Protein AF-A0AAC9FQ13-F1 (afdb_monomer_lite)

Secondary structure (DSSP, 8-state):
-GGGS-HHHHHHHTTSHHHHHHHHHHHHHHGGGS-----HHHHHHHHHHHHHHHHHHHHHHHHHS---

Structure (mmCIF, N/CA/C/O backbone):
data_AF-A0AAC9FQ13-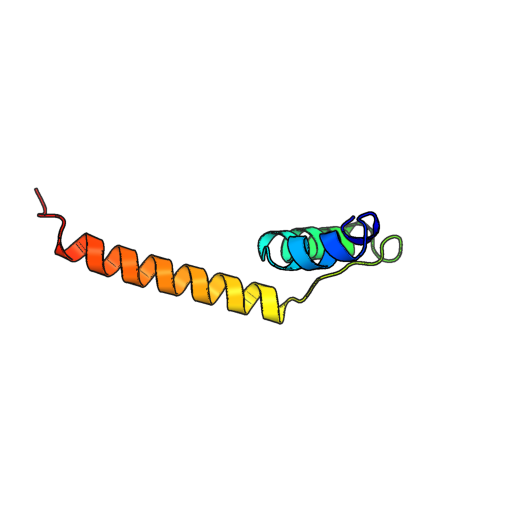F1
#
_entry.id   AF-A0AAC9FQ13-F1
#
loop_
_atom_site.group_PDB
_atom_site.id
_atom_site.type_symbol
_atom_site.label_atom_id
_atom_site.label_alt_id
_atom_site.label_comp_id
_atom_site.label_asym_id
_atom_site.label_entity_id
_atom_site.label_seq_id
_atom_site.pdbx_PDB_ins_code
_atom_site.Cartn_x
_atom_site.Cartn_y
_atom_site.Cartn_z
_atom_site.occupancy
_atom_site.B_iso_or_equiv
_atom_site.auth_seq_id
_atom_site.auth_comp_id
_atom_site.auth_asym_id
_atom_site.auth_atom_id
_atom_site.pdbx_PDB_model_num
ATOM 1 N N . MET A 1 1 ? 11.207 -5.362 -9.900 1.00 64.94 1 MET A N 1
ATOM 2 C CA . MET A 1 1 ? 11.186 -6.761 -10.405 1.00 64.94 1 MET A CA 1
ATOM 3 C C . MET A 1 1 ? 9.783 -7.198 -10.800 1.00 64.94 1 MET A C 1
ATOM 5 O O . MET A 1 1 ? 9.676 -8.179 -11.523 1.00 64.94 1 MET A O 1
ATOM 9 N N . VAL A 1 2 ? 8.734 -6.452 -10.418 1.00 76.94 2 VAL A N 1
ATOM 10 C CA . VAL A 1 2 ? 7.390 -6.599 -11.009 1.00 76.94 2 VAL A CA 1
ATOM 11 C C . VAL A 1 2 ? 7.456 -6.616 -12.542 1.00 76.94 2 VAL A C 1
ATOM 13 O O . VAL A 1 2 ? 6.830 -7.467 -13.155 1.00 76.94 2 VAL A O 1
ATOM 16 N N . GLU A 1 3 ? 8.313 -5.787 -13.144 1.00 82.31 3 GLU A N 1
ATOM 17 C CA . GLU A 1 3 ? 8.520 -5.727 -14.602 1.00 82.31 3 GLU A CA 1
ATOM 18 C C . GLU A 1 3 ? 8.873 -7.072 -15.265 1.00 82.31 3 GLU A C 1
ATOM 20 O O . GLU A 1 3 ? 8.541 -7.294 -16.424 1.00 82.31 3 GLU A O 1
ATOM 25 N N . TRP A 1 4 ? 9.519 -8.000 -14.550 1.0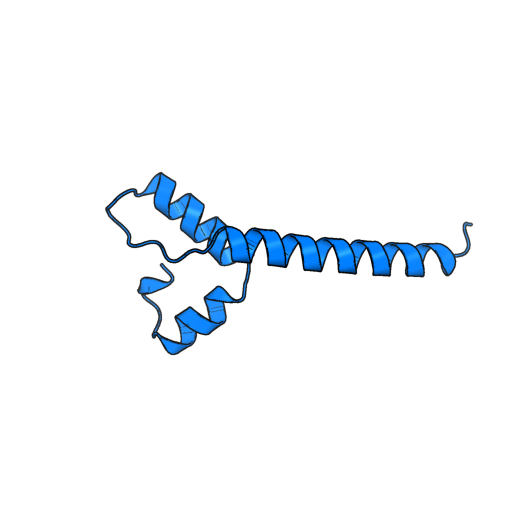0 84.38 4 TRP A N 1
ATOM 26 C CA . TRP A 1 4 ? 9.880 -9.306 -15.115 1.00 84.38 4 TRP A CA 1
ATOM 27 C C . TRP A 1 4 ? 8.674 -10.262 -15.196 1.00 84.38 4 TRP A C 1
ATOM 29 O O . TRP A 1 4 ? 8.683 -11.238 -15.946 1.00 84.38 4 TRP A O 1
ATOM 39 N N . LEU A 1 5 ? 7.599 -10.003 -14.455 1.00 86.50 5 LEU A N 1
ATOM 40 C CA . LEU A 1 5 ? 6.426 -10.863 -14.519 1.00 86.50 5 LEU A CA 1
ATOM 41 C C . LEU A 1 5 ? 5.607 -10.622 -15.796 1.00 86.50 5 LEU A C 1
ATOM 43 O O . LEU A 1 5 ? 5.562 -9.500 -16.303 1.00 86.50 5 LEU A O 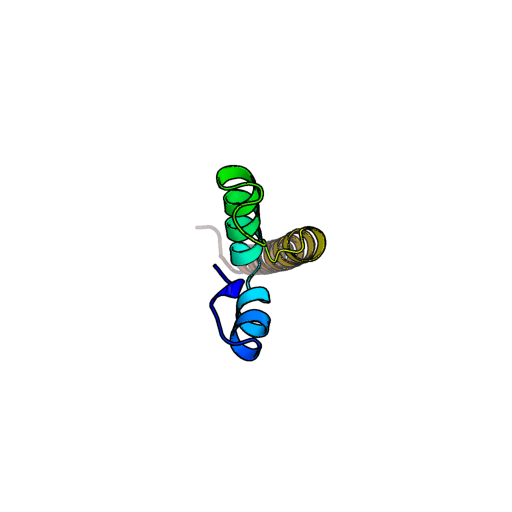1
ATOM 47 N N . PRO A 1 6 ? 4.878 -11.644 -16.286 1.00 89.62 6 PRO A N 1
ATOM 48 C CA . PRO A 1 6 ? 3.856 -11.452 -17.309 1.00 89.62 6 PRO A CA 1
ATOM 49 C C . PRO A 1 6 ? 2.855 -10.369 -16.888 1.00 89.62 6 PRO A C 1
ATOM 51 O O . PRO A 1 6 ? 2.459 -10.315 -15.723 1.00 89.62 6 PRO A O 1
ATOM 54 N N . VAL A 1 7 ? 2.387 -9.552 -17.836 1.00 87.19 7 VAL A N 1
ATOM 55 C CA . VAL A 1 7 ? 1.524 -8.376 -17.582 1.00 87.19 7 VAL A CA 1
ATOM 56 C C . VAL A 1 7 ? 0.309 -8.699 -16.698 1.00 87.19 7 VAL A C 1
ATOM 58 O O . VAL A 1 7 ? -0.067 -7.906 -15.836 1.00 87.19 7 VAL A O 1
ATOM 61 N N . SER A 1 8 ? -0.292 -9.880 -16.860 1.00 89.38 8 SER A N 1
ATOM 62 C CA . SER A 1 8 ? -1.413 -10.331 -16.024 1.00 89.38 8 SER A CA 1
ATOM 63 C C . SER A 1 8 ? -1.031 -10.487 -14.549 1.00 89.38 8 SER A C 1
ATOM 65 O O . SER A 1 8 ? -1.794 -10.099 -13.669 1.00 89.38 8 SER A O 1
ATOM 67 N N . ALA A 1 9 ? 0.159 -11.021 -14.271 1.00 89.38 9 ALA A N 1
ATOM 68 C CA . ALA A 1 9 ? 0.659 -11.202 -12.914 1.00 89.38 9 ALA A CA 1
ATOM 69 C C . ALA A 1 9 ? 1.130 -9.878 -12.295 1.00 89.38 9 ALA A C 1
ATOM 71 O O . ALA A 1 9 ? 0.956 -9.686 -11.094 1.00 89.38 9 ALA A O 1
ATOM 72 N N . GLN A 1 10 ? 1.635 -8.933 -13.099 1.00 88.50 10 GLN A N 1
ATOM 73 C CA . GLN A 1 10 ? 1.962 -7.584 -12.620 1.00 88.50 10 GLN A CA 1
ATOM 74 C C . GLN A 1 10 ? 0.738 -6.903 -12.003 1.00 88.50 10 GLN A C 1
ATOM 76 O O . GLN A 1 10 ? 0.800 -6.427 -10.875 1.00 88.50 10 GLN A O 1
ATOM 81 N N . LYS A 1 11 ? -0.402 -6.934 -12.707 1.00 87.44 11 LYS A N 1
ATOM 82 C CA . LYS A 1 11 ? -1.658 -6.329 -12.234 1.00 87.44 11 LYS A CA 1
ATOM 83 C C . LYS A 1 11 ? -2.161 -6.941 -10.927 1.00 87.44 11 LYS A C 1
ATOM 85 O O . LYS A 1 11 ? -2.692 -6.221 -10.095 1.00 8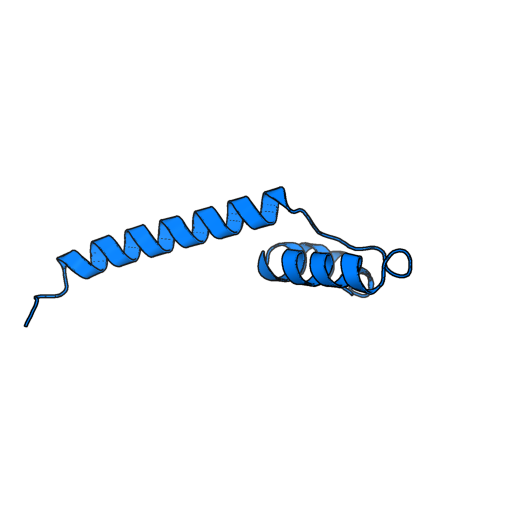7.44 11 LYS A O 1
ATOM 90 N N . LEU A 1 12 ? -1.996 -8.253 -10.749 1.00 90.75 12 LEU A N 1
ATOM 91 C CA . LEU A 1 12 ? -2.413 -8.951 -9.530 1.00 90.75 12 LEU A CA 1
ATOM 92 C C . LEU A 1 12 ? -1.505 -8.621 -8.345 1.00 90.75 12 LEU A C 1
ATOM 94 O O . LEU A 1 12 ? -1.984 -8.368 -7.245 1.00 90.75 12 LEU A O 1
ATOM 98 N N . ILE A 1 13 ? -0.192 -8.615 -8.565 1.00 90.62 13 ILE A N 1
ATOM 99 C CA . ILE A 1 13 ? 0.786 -8.350 -7.507 1.00 90.62 13 ILE A CA 1
ATOM 100 C C . ILE A 1 13 ? 0.737 -6.878 -7.071 1.00 90.62 13 ILE A C 1
ATOM 102 O O . ILE A 1 13 ? 0.902 -6.595 -5.887 1.00 90.62 13 ILE A O 1
ATOM 106 N N . LEU A 1 14 ? 0.424 -5.954 -7.985 1.00 89.75 14 LEU A N 1
ATOM 107 C CA . LEU A 1 14 ? 0.159 -4.543 -7.677 1.00 89.75 14 LEU A CA 1
ATOM 108 C C . LEU A 1 14 ? -1.158 -4.311 -6.909 1.00 89.75 14 LEU A C 1
ATOM 110 O O . LEU A 1 14 ? -1.512 -3.172 -6.656 1.00 89.75 14 LEU A O 1
ATOM 114 N N . LEU A 1 15 ? -1.898 -5.346 -6.500 1.00 91.19 15 LEU A N 1
ATOM 115 C CA . LEU A 1 15 ? -2.970 -5.185 -5.505 1.00 91.19 15 LEU A CA 1
ATOM 116 C C . LEU A 1 15 ? -2.439 -5.244 -4.068 1.00 91.19 15 LEU A C 1
ATOM 118 O O . LEU A 1 15 ? -3.126 -4.850 -3.131 1.00 91.19 15 LEU A O 1
ATOM 122 N N . LEU A 1 16 ? -1.223 -5.756 -3.867 1.00 91.94 16 LEU A N 1
ATOM 123 C CA . LEU A 1 16 ? -0.625 -5.867 -2.544 1.00 91.94 16 LEU A CA 1
ATOM 124 C C . LEU A 1 16 ? 0.092 -4.550 -2.202 1.00 91.94 16 LEU A C 1
ATOM 126 O O . LEU A 1 16 ? 1.102 -4.235 -2.842 1.00 91.94 16 LEU A O 1
ATOM 130 N N . PRO A 1 17 ? -0.351 -3.784 -1.184 1.00 91.25 17 PRO A N 1
ATOM 131 C CA . PRO A 1 17 ? 0.255 -2.488 -0.855 1.00 91.25 17 PRO A CA 1
ATOM 132 C C . PRO A 1 17 ? 1.752 -2.618 -0.538 1.00 91.25 17 PRO A C 1
ATOM 134 O O . PRO A 1 17 ? 2.560 -1.846 -1.050 1.00 91.25 17 PRO A O 1
ATOM 137 N N . MET A 1 18 ? 2.151 -3.696 0.147 1.00 91.88 18 MET A N 1
ATOM 138 C CA . MET A 1 18 ? 3.551 -4.020 0.457 1.00 91.88 18 MET A CA 1
ATOM 139 C C . MET A 1 18 ? 4.484 -4.036 -0.765 1.00 91.88 18 MET A C 1
ATOM 141 O O . MET A 1 18 ? 5.658 -3.680 -0.653 1.00 91.88 18 MET A O 1
ATOM 145 N N . VAL A 1 19 ? 3.993 -4.441 -1.941 1.00 92.44 19 VAL A N 1
ATOM 146 C CA . VAL A 1 19 ? 4.816 -4.514 -3.160 1.00 92.44 19 VAL A CA 1
ATOM 147 C C . VAL A 1 19 ? 5.228 -3.120 -3.622 1.00 92.44 19 VAL A C 1
ATOM 149 O O . VAL A 1 19 ? 6.377 -2.935 -4.026 1.00 92.44 19 VAL A O 1
ATOM 152 N N . HIS A 1 20 ? 4.332 -2.138 -3.514 1.00 92.25 20 HIS A N 1
ATOM 153 C CA . HIS A 1 20 ? 4.606 -0.751 -3.888 1.00 92.25 20 HIS A CA 1
ATOM 154 C C . HIS A 1 20 ? 5.739 -0.178 -3.035 1.00 92.25 20 HIS A C 1
ATOM 156 O O . HIS A 1 20 ? 6.658 0.433 -3.575 1.00 92.25 20 HIS A O 1
ATOM 162 N N . GLY A 1 21 ? 5.745 -0.468 -1.728 1.00 90.44 21 GLY A N 1
ATOM 163 C CA . GLY A 1 21 ? 6.827 -0.069 -0.826 1.00 90.44 21 GLY A CA 1
ATOM 164 C C . GLY A 1 21 ? 8.175 -0.693 -1.204 1.00 90.44 21 GLY A C 1
ATOM 165 O O . GLY A 1 21 ? 9.193 -0.004 -1.255 1.00 90.44 21 GLY A O 1
ATOM 166 N N . VAL A 1 22 ? 8.194 -1.985 -1.547 1.00 91.44 22 VAL A N 1
ATOM 167 C CA . VAL A 1 22 ? 9.420 -2.676 -1.983 1.00 91.44 22 VAL A CA 1
ATOM 168 C C . VAL A 1 22 ? 9.929 -2.143 -3.329 1.00 91.44 22 VAL A C 1
ATOM 170 O O . VAL A 1 22 ? 11.136 -1.968 -3.503 1.00 91.44 22 VAL A O 1
ATOM 173 N N . GLU A 1 23 ? 9.044 -1.876 -4.295 1.00 91.31 23 GLU A N 1
ATOM 174 C CA . GLU A 1 23 ? 9.419 -1.255 -5.573 1.00 91.31 23 GLU A CA 1
ATOM 175 C C . GLU A 1 23 ? 9.910 0.188 -5.382 1.00 91.31 23 GLU A C 1
ATOM 177 O O . GLU A 1 23 ? 10.882 0.567 -6.032 1.00 91.31 23 GLU A O 1
ATOM 182 N N . MET A 1 24 ? 9.339 0.953 -4.446 1.00 91.25 24 MET A N 1
ATOM 183 C CA . MET A 1 24 ? 9.800 2.300 -4.091 1.00 91.25 24 MET A CA 1
ATOM 184 C C . MET A 1 24 ? 11.208 2.284 -3.474 1.00 91.25 24 MET A C 1
ATOM 186 O O . MET A 1 24 ? 12.083 3.031 -3.911 1.00 91.25 24 MET A O 1
ATOM 190 N N . LEU A 1 25 ? 11.475 1.385 -2.518 1.00 91.19 25 LEU A N 1
ATOM 191 C CA . LEU A 1 25 ? 12.822 1.203 -1.958 1.00 91.19 25 LEU A CA 1
ATOM 192 C C . LEU A 1 25 ? 13.827 0.786 -3.036 1.00 91.19 25 LEU A C 1
ATOM 194 O O . LEU A 1 25 ? 14.954 1.281 -3.081 1.00 91.19 25 LEU A O 1
ATOM 198 N N . ARG A 1 26 ? 13.411 -0.102 -3.942 1.00 88.75 26 ARG A N 1
ATOM 199 C CA . ARG A 1 26 ? 14.242 -0.545 -5.061 1.00 88.75 26 ARG A CA 1
ATOM 200 C C . ARG A 1 26 ? 14.544 0.594 -6.033 1.00 88.75 26 ARG A C 1
ATOM 202 O O . ARG A 1 26 ? 15.683 0.704 -6.474 1.00 88.75 26 ARG A O 1
ATOM 209 N N . ALA A 1 27 ? 13.557 1.432 -6.343 1.00 89.50 27 ALA A N 1
ATOM 210 C CA . ALA A 1 27 ? 13.738 2.617 -7.176 1.00 89.50 27 ALA A CA 1
ATOM 211 C C . ALA A 1 27 ? 14.796 3.553 -6.579 1.00 89.50 27 ALA A C 1
ATOM 213 O O . ALA A 1 27 ? 15.688 4.005 -7.289 1.00 89.50 27 ALA A O 1
ATOM 214 N N . GLY A 1 28 ? 14.739 3.780 -5.264 1.00 89.81 28 GLY A N 1
ATOM 215 C CA . GLY A 1 28 ? 15.734 4.581 -4.553 1.00 89.81 28 GLY A CA 1
ATOM 216 C C . GLY A 1 28 ? 17.135 3.962 -4.562 1.00 89.81 28 GLY A C 1
ATOM 217 O O . GLY A 1 28 ? 18.116 4.679 -4.723 1.00 89.81 28 GLY A O 1
ATOM 218 N N . TYR A 1 29 ? 17.241 2.636 -4.426 1.00 91.19 29 TYR A N 1
ATOM 219 C CA . TYR A 1 29 ? 18.532 1.940 -4.367 1.00 91.19 29 TYR A CA 1
ATOM 220 C C . TYR A 1 29 ? 19.224 1.815 -5.733 1.00 91.19 29 TYR A C 1
ATOM 222 O O . TYR A 1 29 ? 20.421 2.056 -5.849 1.00 91.19 29 TYR A O 1
ATOM 230 N N . PHE A 1 30 ? 18.486 1.421 -6.773 1.00 87.75 30 PHE A N 1
ATOM 231 C CA . PHE A 1 30 ? 19.045 1.139 -8.101 1.00 87.75 30 PHE A CA 1
ATOM 232 C C . PHE A 1 30 ? 18.919 2.317 -9.083 1.00 87.75 30 PHE A C 1
ATOM 234 O O . PHE A 1 30 ? 19.500 2.276 -10.169 1.00 87.75 30 PHE A O 1
ATOM 241 N N . GLY A 1 31 ? 18.164 3.361 -8.730 1.00 84.62 31 GLY A N 1
ATOM 242 C CA . GLY A 1 31 ? 17.975 4.546 -9.562 1.00 84.62 31 GLY A CA 1
ATOM 243 C C . GLY A 1 31 ? 17.385 4.213 -10.934 1.00 84.62 31 GLY A C 1
ATOM 244 O O . GLY A 1 31 ? 16.388 3.504 -11.048 1.00 84.62 31 GLY A O 1
ATOM 245 N N . SER A 1 32 ? 18.025 4.714 -11.991 1.00 82.50 32 SER A N 1
ATOM 246 C CA . SER A 1 32 ? 17.579 4.566 -13.383 1.00 82.50 32 SER A CA 1
ATOM 247 C C . SER A 1 32 ? 17.809 3.178 -13.994 1.00 82.50 32 SER A C 1
ATOM 249 O O . SER A 1 32 ? 17.366 2.935 -15.115 1.00 82.50 32 SER A O 1
ATOM 251 N N . LEU A 1 33 ? 18.481 2.258 -13.290 1.00 82.56 33 LEU A N 1
ATOM 252 C CA . LEU A 1 33 ? 18.757 0.902 -13.788 1.00 82.56 33 LEU A CA 1
ATOM 253 C C . LEU A 1 33 ? 17.515 -0.000 -13.814 1.00 82.56 33 LEU A C 1
ATOM 255 O O . LEU A 1 33 ? 17.532 -1.059 -14.438 1.00 82.56 33 LEU A O 1
ATOM 259 N N . VAL A 1 34 ? 16.442 0.391 -13.128 1.00 82.00 34 VAL A N 1
ATOM 260 C CA . VAL A 1 34 ? 15.190 -0.368 -13.054 1.00 82.00 34 VAL A CA 1
ATOM 261 C C . VAL A 1 34 ? 14.033 0.567 -13.339 1.00 82.00 34 VAL A C 1
ATOM 263 O O . VAL A 1 34 ? 14.049 1.720 -12.924 1.00 82.00 34 VAL A O 1
ATOM 266 N N . LYS A 1 35 ? 13.003 0.051 -14.011 1.00 83.50 35 LYS A N 1
ATOM 267 C CA . LYS A 1 35 ? 11.731 0.749 -14.182 1.00 83.50 35 LYS A CA 1
ATOM 268 C C . LYS A 1 35 ? 10.790 0.348 -13.040 1.00 83.50 35 LYS A C 1
ATOM 270 O O . LYS A 1 35 ? 10.258 -0.768 -13.066 1.00 83.50 35 LYS A O 1
ATOM 275 N N . PRO A 1 36 ? 10.629 1.188 -12.006 1.00 83.06 36 PRO A N 1
ATOM 276 C CA . PRO A 1 36 ? 9.785 0.846 -10.881 1.00 83.06 36 PRO A CA 1
ATOM 277 C C . PRO A 1 36 ? 8.313 0.986 -11.262 1.00 83.06 36 PRO A C 1
ATOM 279 O O . PRO A 1 36 ? 7.922 1.908 -11.974 1.00 83.06 36 PRO A O 1
ATOM 282 N N . HIS A 1 37 ? 7.504 0.058 -10.764 1.00 86.25 37 HIS A N 1
ATOM 283 C CA . HIS A 1 37 ? 6.053 0.103 -10.887 1.00 86.25 37 HIS A CA 1
ATOM 284 C C . HIS A 1 37 ? 5.490 0.193 -9.476 1.00 86.25 37 HIS A C 1
ATOM 286 O O . HIS A 1 37 ? 5.404 -0.813 -8.774 1.00 86.25 37 HIS A O 1
ATOM 292 N N . TYR A 1 38 ? 5.189 1.413 -9.039 1.00 89.00 38 TYR A N 1
ATOM 293 C CA . TYR A 1 38 ? 4.513 1.671 -7.775 1.00 89.00 38 TYR A CA 1
ATOM 294 C C . TYR A 1 38 ? 3.581 2.878 -7.901 1.00 89.00 38 TYR A C 1
ATOM 296 O O . TYR A 1 38 ? 3.768 3.739 -8.758 1.00 89.00 38 TYR A O 1
ATOM 304 N N . ASP A 1 39 ? 2.608 2.939 -7.002 1.00 93.00 39 ASP A N 1
ATOM 305 C CA . ASP A 1 39 ? 1.658 4.018 -6.820 1.00 93.00 39 ASP A CA 1
ATOM 306 C C . ASP A 1 39 ? 1.602 4.277 -5.310 1.00 93.00 39 ASP A C 1
ATOM 308 O O . ASP A 1 39 ? 1.226 3.405 -4.521 1.00 93.00 39 ASP A O 1
ATOM 312 N N . VAL A 1 40 ? 2.096 5.448 -4.906 1.00 92.44 40 VAL A N 1
ATOM 313 C CA . VAL A 1 40 ? 2.211 5.820 -3.489 1.00 92.44 40 VAL A CA 1
ATOM 314 C C . VAL A 1 40 ? 0.839 6.138 -2.906 1.00 92.44 40 VAL A C 1
ATOM 316 O O . VAL A 1 40 ? 0.579 5.814 -1.751 1.00 92.44 40 VAL A O 1
ATOM 319 N N . GLU A 1 41 ? -0.039 6.750 -3.698 1.00 94.88 41 GLU A N 1
ATOM 320 C CA . GLU A 1 41 ? -1.379 7.128 -3.264 1.00 94.88 41 GLU A CA 1
ATOM 321 C C . GLU A 1 41 ? -2.218 5.876 -3.002 1.00 94.88 41 GLU A C 1
ATOM 323 O O . GLU A 1 41 ? -2.786 5.734 -1.918 1.00 94.88 41 GLU A O 1
ATOM 328 N N . TYR A 1 42 ? -2.200 4.917 -3.933 1.00 94.19 42 TYR A N 1
ATOM 329 C CA . TYR A 1 42 ? -2.848 3.621 -3.754 1.00 94.19 42 TYR A CA 1
ATOM 330 C C . TYR A 1 42 ? -2.348 2.900 -2.499 1.00 94.19 42 TYR A C 1
ATOM 332 O O . TYR A 1 42 ? -3.159 2.445 -1.693 1.00 94.19 42 TYR A O 1
ATOM 340 N N . MET A 1 43 ? -1.026 2.822 -2.308 1.00 95.00 43 MET A N 1
ATOM 341 C CA . MET A 1 43 ? -0.421 2.159 -1.149 1.00 95.00 43 MET A CA 1
ATOM 342 C C . MET A 1 43 ? -0.892 2.785 0.168 1.00 95.00 43 MET A C 1
ATOM 344 O O . MET A 1 43 ? -1.384 2.076 1.043 1.00 95.00 43 MET A O 1
ATOM 348 N N . VAL A 1 44 ? -0.800 4.113 0.291 1.00 96.06 44 VAL A N 1
ATOM 349 C CA . VAL A 1 44 ? -1.194 4.833 1.510 1.00 96.06 44 VAL A CA 1
ATOM 350 C C . VAL A 1 44 ? -2.685 4.664 1.792 1.00 96.06 44 VAL A C 1
ATOM 352 O O . VAL A 1 44 ? -3.063 4.381 2.927 1.00 96.06 44 VAL A O 1
ATOM 355 N N . ILE A 1 45 ? -3.544 4.803 0.779 1.00 97.12 45 ILE A N 1
ATOM 356 C CA . ILE A 1 45 ? -4.994 4.648 0.952 1.00 97.12 45 ILE A CA 1
ATOM 357 C C . ILE A 1 45 ? -5.340 3.208 1.351 1.00 97.12 45 ILE A C 1
ATOM 359 O O . ILE A 1 45 ? -6.132 3.010 2.273 1.00 97.12 45 ILE A O 1
ATOM 363 N N . ALA A 1 46 ? -4.744 2.204 0.703 1.00 96.25 46 ALA A N 1
ATOM 364 C CA . ALA A 1 46 ? -4.988 0.798 1.012 1.00 96.25 46 ALA A CA 1
ATOM 365 C C . ALA A 1 46 ? -4.572 0.446 2.450 1.00 96.25 46 ALA A C 1
ATOM 367 O O . ALA A 1 46 ? -5.351 -0.172 3.179 1.00 96.25 46 ALA A O 1
ATOM 368 N N . ASP A 1 47 ? -3.391 0.892 2.884 1.00 96.38 47 ASP A N 1
ATOM 369 C CA . ASP A 1 47 ? -2.899 0.658 4.243 1.00 96.38 47 ASP A CA 1
ATOM 370 C C . ASP A 1 47 ? -3.762 1.370 5.290 1.00 96.38 47 ASP A C 1
ATOM 372 O O . ASP A 1 47 ? -4.091 0.781 6.321 1.00 96.38 47 ASP A O 1
ATOM 376 N N . LEU A 1 48 ? -4.202 2.604 5.016 1.00 97.69 48 LEU A N 1
ATOM 377 C CA . LEU A 1 48 ? -5.135 3.317 5.888 1.00 97.69 48 LEU A CA 1
ATOM 378 C C . LEU A 1 48 ? -6.461 2.565 6.015 1.00 97.69 48 LEU A C 1
ATOM 380 O O . LEU A 1 48 ? -6.942 2.377 7.129 1.00 97.69 48 LEU A O 1
ATOM 384 N N . VAL A 1 49 ? -7.043 2.098 4.907 1.00 97.75 49 VAL A N 1
ATOM 385 C CA . VAL A 1 49 ? -8.292 1.322 4.935 1.00 97.75 49 VAL A CA 1
ATOM 386 C C . VAL A 1 49 ? -8.127 0.061 5.783 1.00 97.75 49 VAL A C 1
ATOM 388 O O . VAL A 1 49 ? -8.946 -0.183 6.670 1.00 97.75 49 VAL A O 1
ATOM 391 N N . LEU A 1 50 ? -7.060 -0.713 5.570 1.00 96.75 50 LEU A N 1
ATOM 392 C CA . LEU A 1 50 ? -6.787 -1.922 6.352 1.00 96.75 50 LEU A CA 1
ATOM 393 C C . LEU A 1 50 ? -6.569 -1.612 7.839 1.00 96.75 50 LEU A C 1
ATOM 395 O O . LEU A 1 50 ? -7.105 -2.317 8.695 1.00 96.75 50 LEU A O 1
ATOM 399 N N . LEU A 1 51 ? -5.848 -0.534 8.153 1.00 97.62 51 LEU A N 1
ATOM 400 C CA . LEU A 1 51 ? -5.639 -0.072 9.523 1.00 97.62 51 LEU A CA 1
ATOM 401 C C . LEU A 1 51 ? -6.964 0.301 10.195 1.00 97.62 51 LEU A C 1
ATOM 403 O O . LEU A 1 51 ? -7.239 -0.156 11.304 1.00 97.62 51 LEU A O 1
ATOM 407 N N . PHE A 1 52 ? -7.808 1.094 9.530 1.00 98.25 52 PHE A N 1
ATOM 408 C CA . PHE A 1 52 ? -9.121 1.477 10.052 1.00 98.25 52 PHE A CA 1
ATOM 409 C C . PHE A 1 52 ? -10.013 0.258 10.284 1.00 98.25 52 PHE A C 1
ATOM 411 O O . PHE A 1 52 ? -10.644 0.162 11.337 1.00 98.25 52 PHE A O 1
ATOM 418 N N . LEU A 1 53 ? -10.035 -0.698 9.352 1.00 98.31 53 LEU A N 1
ATOM 419 C CA . LEU A 1 53 ? -10.764 -1.955 9.527 1.00 98.31 53 LEU A CA 1
ATOM 420 C C . LEU A 1 53 ? -10.246 -2.736 10.740 1.00 98.31 53 LEU A C 1
ATOM 422 O O . LEU A 1 53 ? -11.042 -3.161 11.576 1.00 98.31 53 LEU A O 1
ATOM 426 N N . GLY A 1 54 ? -8.927 -2.866 10.891 1.00 97.62 54 GLY A N 1
ATOM 427 C CA . GLY A 1 54 ? -8.308 -3.510 12.049 1.00 97.62 54 GLY A CA 1
ATOM 428 C C . GLY A 1 54 ? -8.675 -2.832 13.371 1.00 97.62 54 GLY A C 1
ATOM 429 O O . GLY A 1 54 ? -9.034 -3.507 14.336 1.00 97.62 54 GLY A O 1
ATOM 430 N N . LEU A 1 55 ? -8.667 -1.498 13.416 1.00 98.00 55 LEU A N 1
ATOM 431 C CA . LEU A 1 55 ? -9.078 -0.727 14.593 1.00 98.00 55 LEU A CA 1
ATOM 432 C C . LEU A 1 55 ? -10.565 -0.914 14.926 1.00 98.00 55 LEU A C 1
ATOM 434 O O . LEU A 1 55 ? -10.912 -1.063 16.098 1.00 98.00 55 LEU A O 1
ATOM 438 N N . LEU A 1 56 ? -11.446 -0.944 13.920 1.00 97.44 56 LEU A N 1
ATOM 439 C CA . LEU A 1 56 ? -12.876 -1.204 14.119 1.00 97.44 56 LEU A CA 1
ATOM 440 C C . LEU A 1 56 ? -13.121 -2.607 14.684 1.00 97.44 56 LEU A C 1
ATOM 44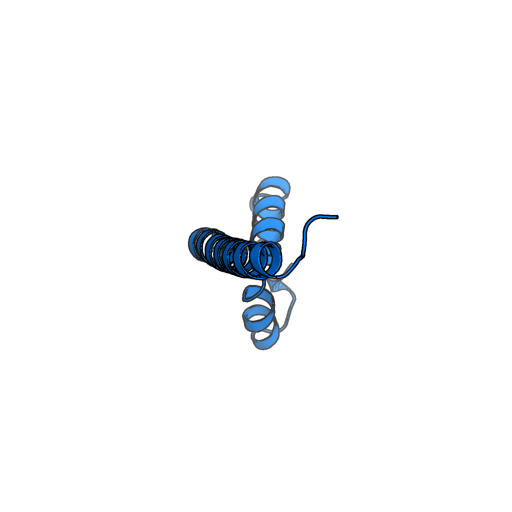2 O O . LEU A 1 56 ? -13.881 -2.751 15.642 1.00 97.44 56 LEU A O 1
ATOM 446 N N . LEU A 1 57 ? -12.444 -3.619 14.137 1.00 96.56 57 LEU A N 1
ATOM 447 C CA . LEU A 1 57 ? -12.519 -4.996 14.629 1.00 96.56 57 LEU A CA 1
ATOM 448 C C . LEU A 1 57 ? -11.973 -5.114 16.055 1.00 96.56 57 LEU A C 1
ATOM 450 O O . LEU A 1 57 ? -12.596 -5.750 16.900 1.00 96.56 57 LEU A O 1
ATOM 454 N N . THR A 1 58 ? -10.857 -4.444 16.346 1.00 96.38 58 THR A N 1
ATOM 455 C CA . THR A 1 58 ? -10.252 -4.417 17.687 1.00 96.38 58 THR A CA 1
ATOM 456 C C . THR A 1 58 ? -11.196 -3.776 18.702 1.00 96.38 58 THR A C 1
ATOM 458 O O . THR A 1 58 ? -11.359 -4.289 19.805 1.00 96.38 58 THR A O 1
ATOM 461 N N . ARG A 1 59 ? -11.875 -2.688 18.321 1.00 94.69 59 ARG A N 1
ATOM 462 C CA . ARG A 1 59 ? -12.881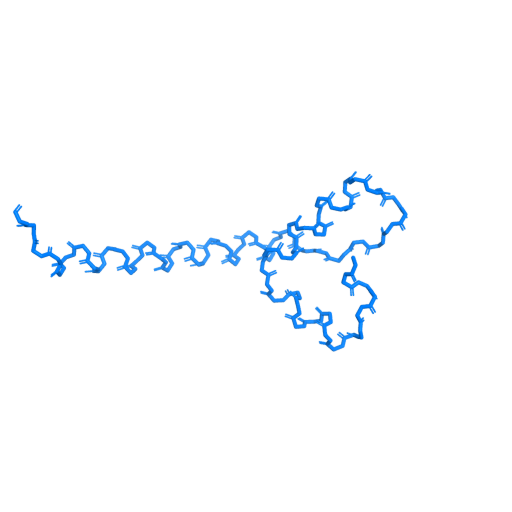 -2.025 19.157 1.00 94.69 59 ARG A CA 1
ATOM 463 C C . ARG A 1 59 ? -14.112 -2.896 19.412 1.00 94.69 59 ARG A C 1
ATOM 465 O O . ARG A 1 59 ? -14.716 -2.780 20.474 1.00 94.69 59 ARG A O 1
ATOM 472 N N . ASP A 1 60 ? -14.551 -3.692 18.440 1.00 94.69 60 ASP A N 1
ATOM 473 C CA . ASP A 1 60 ? -15.664 -4.622 18.664 1.00 94.69 60 ASP A CA 1
ATOM 474 C C . ASP A 1 60 ? -15.237 -5.771 19.582 1.00 94.69 60 ASP A C 1
ATOM 476 O O . ASP A 1 60 ? -15.917 -6.060 20.566 1.00 94.69 60 ASP A O 1
ATOM 480 N N . ALA A 1 61 ? -14.063 -6.353 19.323 1.00 94.12 61 ALA A N 1
ATOM 481 C CA . ALA A 1 61 ? -13.485 -7.397 20.157 1.00 94.12 61 ALA A CA 1
ATOM 482 C C . ALA A 1 61 ? -13.317 -6.929 21.612 1.00 94.12 61 ALA A C 1
ATOM 484 O O . ALA A 1 61 ? -13.737 -7.631 22.528 1.00 94.12 61 ALA A O 1
ATOM 485 N N . SER A 1 62 ? -12.823 -5.706 21.839 1.00 92.44 62 SER A N 1
ATOM 486 C CA . SER A 1 62 ? -12.612 -5.162 23.187 1.00 92.44 62 SER A CA 1
ATOM 487 C C . SER A 1 62 ? -13.895 -4.975 24.004 1.00 92.44 62 SER A C 1
ATOM 489 O O . SER A 1 62 ? -13.813 -4.787 25.209 1.00 92.44 62 SER A O 1
ATOM 491 N N . LYS A 1 63 ? -15.079 -4.964 23.375 1.00 90.94 63 LYS A N 1
ATOM 492 C CA . LYS A 1 63 ? -16.373 -4.901 24.084 1.00 90.94 63 LYS A CA 1
ATOM 493 C C . LYS A 1 63 ? -16.913 -6.275 24.472 1.00 90.94 63 LYS A C 1
ATOM 495 O O . LYS A 1 63 ? -17.842 -6.348 25.267 1.00 90.94 63 LYS A O 1
ATOM 500 N N . ARG A 1 64 ? -16.420 -7.331 23.824 1.00 88.38 64 ARG A N 1
ATOM 501 C CA . ARG A 1 64 ? -16.881 -8.717 23.994 1.00 88.38 64 ARG A CA 1
ATOM 502 C C . ARG A 1 64 ? -15.943 -9.538 24.870 1.00 88.38 64 ARG A C 1
ATOM 504 O O . ARG A 1 64 ? -16.345 -10.588 25.353 1.00 88.38 64 ARG A O 1
ATOM 511 N N . VAL A 1 65 ? -14.699 -9.089 25.017 1.00 87.06 65 VAL A N 1
ATOM 512 C CA . VAL A 1 65 ? -13.743 -9.656 25.963 1.00 87.06 65 VAL A CA 1
ATOM 513 C C . VAL A 1 65 ? -14.090 -9.102 27.343 1.00 87.06 65 VAL A C 1
ATOM 515 O O . VAL A 1 65 ? -13.943 -7.904 27.578 1.00 87.06 65 VAL A O 1
ATOM 518 N N . GLU A 1 66 ? -14.602 -9.965 28.220 1.00 74.75 66 GLU A N 1
ATOM 519 C CA . GLU A 1 66 ? -14.760 -9.657 29.642 1.00 74.75 66 GLU A CA 1
ATOM 520 C C . GLU A 1 66 ? -13.353 -9.394 30.211 1.00 74.75 66 GLU A C 1
ATOM 522 O O . GLU A 1 66 ? -12.474 -10.237 30.013 1.00 74.75 66 GLU A O 1
ATOM 527 N N . PRO A 1 67 ? -13.084 -8.245 30.853 1.00 70.94 67 PRO A N 1
ATOM 528 C CA . PRO A 1 67 ? -11.834 -8.077 31.572 1.00 70.94 67 PRO A CA 1
ATOM 529 C C . PRO A 1 67 ? -11.857 -9.018 32.778 1.00 70.94 67 PRO A C 1
ATOM 531 O O . PRO A 1 67 ? -12.778 -8.948 33.593 1.00 70.94 67 PRO A O 1
ATOM 534 N N . GLU A 1 68 ? -10.875 -9.913 32.854 1.00 57.91 68 GLU A N 1
ATOM 535 C CA . GLU A 1 68 ? -10.592 -10.687 34.070 1.00 57.91 68 GLU A CA 1
ATOM 536 C C . GLU A 1 68 ? -10.190 -9.808 35.264 1.00 57.91 68 GLU A C 1
ATOM 538 O O . GLU A 1 68 ? -9.530 -8.760 35.061 1.00 57.91 68 GLU A O 1
#

Organism: NCBI:txid190721

Foldseek 3Di:
DLVVDDPVVSVVVLLDLVQQVVLVVVCVVVPPPDDGDHDPVSSVVVVVVVVVVVVVVVVVVVVVDDDD

pLDDT: mean 89.68, std 7.51, range [57.91, 98.31]

Sequence (68 aa):
MVEWLPVSAQKLILLLPMVHGVEMLRAGYFGSLVKPHYDVEYMVIADLVLLFLGLLLTRDASKRVEPE

Radius of gyration: 17.31 Å; chains: 1; bounding box: 36×19×52 Å